Protein AF-A0A2D6E0N7-F1 (afdb_monomer_lite)

Sequence (79 aa):
MIIEKKNKPGRPPVELEWPEGEFTAKQLAETLTGKLSRVSIHSKIKKALDSENPSLEVVRKVKPRVGRPETVYATVEQQ

pLDDT: mean 81.05, std 14.49, range [34.78, 93.81]

Structure (mmCIF, N/CA/C/O backbone):
data_AF-A0A2D6E0N7-F1
#
_entry.id   AF-A0A2D6E0N7-F1
#
loop_
_atom_site.group_PDB
_atom_site.id
_atom_site.type_symbol
_atom_site.label_atom_id
_atom_site.label_alt_id
_atom_site.label_comp_id
_atom_site.label_asym_id
_atom_site.label_entity_id
_atom_site.label_seq_id
_atom_site.pdbx_PDB_ins_code
_atom_site.Cartn_x
_atom_site.Cartn_y
_atom_site.Cartn_z
_atom_site.occupancy
_atom_site.B_iso_or_equiv
_atom_site.auth_seq_id
_atom_site.auth_comp_id
_atom_site.auth_asym_id
_atom_site.auth_atom_id
_atom_site.pdbx_PDB_model_num
ATOM 1 N N . MET A 1 1 ? 19.818 12.983 24.159 1.00 34.78 1 MET A N 1
ATOM 2 C CA . MET A 1 1 ? 20.359 13.309 22.820 1.00 34.78 1 MET A CA 1
ATOM 3 C C . MET A 1 1 ? 19.363 12.815 21.787 1.00 34.78 1 MET A C 1
ATOM 5 O O . MET A 1 1 ? 19.110 11.619 21.745 1.00 34.78 1 MET A O 1
ATOM 9 N N . ILE A 1 2 ? 18.745 13.719 21.027 1.00 44.88 2 ILE A N 1
ATOM 10 C CA . ILE A 1 2 ? 17.820 13.361 19.945 1.00 44.88 2 ILE A CA 1
ATOM 11 C C . ILE A 1 2 ? 18.690 13.046 18.727 1.00 44.88 2 ILE A C 1
ATOM 13 O O . ILE A 1 2 ? 19.423 13.907 18.249 1.00 44.88 2 ILE A O 1
ATOM 17 N N . ILE A 1 3 ? 18.697 11.790 18.284 1.00 50.19 3 ILE A N 1
ATOM 18 C CA . ILE A 1 3 ? 19.491 11.365 17.128 1.00 50.19 3 ILE A CA 1
ATOM 19 C C . ILE A 1 3 ? 18.708 11.752 15.873 1.00 50.19 3 ILE A C 1
ATOM 21 O O . ILE A 1 3 ? 17.856 11.000 15.399 1.00 50.19 3 ILE A O 1
ATOM 25 N N . GLU A 1 4 ? 18.989 12.936 15.335 1.00 52.62 4 GLU A N 1
ATOM 26 C CA . GLU A 1 4 ? 18.543 13.316 13.997 1.00 52.62 4 GLU A CA 1
ATOM 27 C C . GLU A 1 4 ? 19.207 12.384 12.976 1.00 52.62 4 GLU A C 1
ATOM 29 O O . GLU A 1 4 ? 20.419 12.429 12.738 1.00 52.62 4 GLU A O 1
ATOM 34 N N . LYS A 1 5 ? 18.418 11.486 12.376 1.00 53.56 5 LYS A N 1
ATOM 35 C CA . LYS A 1 5 ? 18.877 10.638 11.271 1.00 53.56 5 LYS A CA 1
ATOM 36 C C . LYS A 1 5 ? 19.180 11.529 10.065 1.00 53.56 5 LYS A C 1
ATOM 38 O O . LYS A 1 5 ? 18.300 11.805 9.256 1.00 53.56 5 LYS A O 1
ATOM 43 N N . LYS A 1 6 ? 20.438 11.957 9.925 1.00 53.91 6 LYS A N 1
ATOM 44 C CA . LYS A 1 6 ? 20.952 12.605 8.710 1.00 53.91 6 LYS A CA 1
ATOM 45 C C . LYS A 1 6 ? 20.682 11.692 7.509 1.00 53.91 6 LYS A C 1
ATOM 47 O O . LYS A 1 6 ? 21.278 10.620 7.396 1.00 53.91 6 LYS A O 1
ATOM 52 N N . ASN A 1 7 ? 19.761 12.098 6.633 1.00 57.03 7 ASN A N 1
ATOM 53 C CA . ASN A 1 7 ? 19.513 11.405 5.372 1.00 57.03 7 ASN A CA 1
ATOM 54 C C . ASN A 1 7 ? 20.818 11.381 4.563 1.00 57.03 7 ASN A C 1
ATOM 56 O O . ASN A 1 7 ? 21.447 12.417 4.350 1.00 57.03 7 ASN A O 1
ATOM 60 N N . LYS A 1 8 ? 21.243 10.185 4.141 1.00 59.25 8 LYS A N 1
ATOM 61 C CA . LYS A 1 8 ? 22.381 10.013 3.227 1.00 59.25 8 LYS A CA 1
ATOM 62 C C . LYS A 1 8 ? 22.099 10.773 1.919 1.00 59.25 8 LYS A C 1
ATOM 64 O O . LYS A 1 8 ? 20.937 10.814 1.513 1.00 59.25 8 LYS A O 1
ATOM 69 N N . PRO A 1 9 ? 23.120 11.318 1.231 1.00 48.31 9 PRO A N 1
ATOM 70 C CA . PRO A 1 9 ? 22.930 11.899 -0.094 1.00 48.31 9 PRO A CA 1
ATOM 71 C C . PRO A 1 9 ? 22.328 10.839 -1.028 1.00 48.31 9 PRO A C 1
ATOM 73 O O . PRO A 1 9 ? 22.890 9.763 -1.228 1.00 48.31 9 PRO A O 1
ATOM 76 N N . GLY A 1 10 ? 21.129 11.126 -1.524 1.00 65.12 10 GLY A N 1
ATOM 77 C CA . GLY A 1 10 ? 20.278 10.215 -2.280 1.00 65.12 10 GLY A CA 1
ATOM 78 C C . GLY A 1 10 ? 18.956 10.897 -2.630 1.00 65.12 10 GLY A C 1
ATOM 79 O O . GLY A 1 10 ? 18.674 11.992 -2.143 1.00 65.12 10 GLY A O 1
ATOM 80 N N . ARG A 1 11 ? 18.156 10.272 -3.505 1.00 60.56 11 ARG A N 1
ATOM 81 C CA . ARG A 1 11 ? 16.869 10.823 -3.964 1.00 60.56 11 ARG A CA 1
ATOM 82 C C . ARG A 1 11 ? 16.010 11.226 -2.753 1.00 60.56 11 ARG A C 1
ATOM 84 O O . ARG A 1 11 ? 15.857 10.390 -1.857 1.00 60.56 11 ARG A O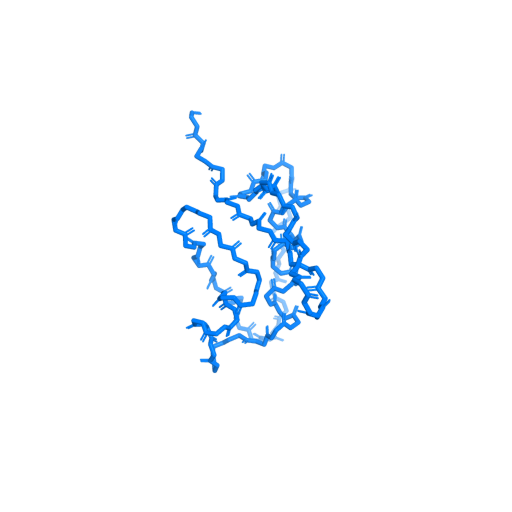 1
ATOM 91 N N . PRO A 1 12 ? 15.454 12.453 -2.718 1.00 65.06 12 PRO A N 1
ATOM 92 C CA . PRO A 1 12 ? 14.639 12.901 -1.598 1.00 65.06 12 PRO A CA 1
ATOM 93 C C . PRO A 1 12 ? 13.500 11.907 -1.324 1.00 65.06 12 PRO A C 1
ATOM 95 O O . PRO A 1 12 ? 12.979 11.300 -2.273 1.00 65.06 12 PRO A O 1
ATOM 98 N N . PRO A 1 13 ? 13.121 11.702 -0.049 1.00 66.88 13 PRO A N 1
ATOM 99 C CA . PRO A 1 13 ? 11.972 10.880 0.293 1.00 66.88 13 PRO A CA 1
ATOM 100 C C . PRO A 1 13 ? 10.743 11.423 -0.435 1.00 66.88 13 PRO A C 1
ATOM 102 O O . PRO A 1 13 ? 10.343 12.559 -0.223 1.00 66.88 13 PRO A O 1
ATOM 105 N N . VAL A 1 14 ? 10.164 10.623 -1.328 1.00 71.31 14 VAL A N 1
ATOM 106 C CA . VAL A 1 14 ? 8.908 10.993 -1.988 1.00 71.31 14 VAL A CA 1
ATOM 107 C C . VAL A 1 14 ? 7.809 10.862 -0.948 1.00 71.31 14 VAL A C 1
ATOM 109 O O . VAL A 1 14 ? 7.581 9.749 -0.470 1.00 71.31 14 VAL A O 1
ATOM 112 N N . GLU A 1 15 ? 7.156 11.951 -0.573 1.00 70.38 15 GLU A N 1
ATOM 113 C CA . GLU A 1 15 ? 5.951 11.891 0.251 1.00 70.38 15 GLU A CA 1
ATOM 114 C C . GLU A 1 15 ? 4.803 11.310 -0.579 1.00 70.38 15 GLU A C 1
ATOM 116 O O . GLU A 1 15 ? 4.711 11.518 -1.789 1.00 70.38 15 GLU A O 1
ATOM 121 N N . LEU A 1 16 ? 4.017 10.445 0.054 1.00 79.62 16 LEU A N 1
ATOM 122 C CA . LEU A 1 16 ? 2.904 9.752 -0.576 1.00 79.62 16 LEU A CA 1
ATOM 123 C C . LEU A 1 16 ? 1.660 10.103 0.220 1.00 79.62 16 LEU A C 1
ATOM 125 O O . LEU A 1 16 ? 1.566 9.717 1.382 1.00 79.62 16 LEU A O 1
ATOM 129 N N . GLU A 1 17 ? 0.736 10.797 -0.425 1.00 83.44 17 GLU A N 1
ATOM 130 C CA . GLU A 1 17 ? -0.606 11.008 0.098 1.00 83.44 17 GLU A CA 1
ATOM 131 C C . GLU A 1 17 ? -1.433 9.748 -0.155 1.00 83.44 17 GLU A C 1
ATOM 133 O O . GLU A 1 17 ? -1.442 9.195 -1.263 1.00 83.44 17 GLU A O 1
ATOM 138 N N . TRP A 1 18 ? -2.072 9.252 0.901 1.00 87.75 18 TRP A N 1
ATOM 139 C CA . TRP A 1 18 ? -2.981 8.122 0.805 1.00 87.75 18 TRP A CA 1
ATOM 140 C C . TRP A 1 18 ? -4.331 8.618 0.286 1.00 87.75 18 TRP A C 1
ATOM 142 O O . TRP A 1 18 ? -4.808 9.643 0.768 1.00 87.75 18 TRP A O 1
ATOM 152 N N . PRO A 1 19 ? -4.943 7.935 -0.693 1.00 86.56 19 PRO A N 1
ATOM 153 C CA . PRO A 1 19 ? -6.270 8.312 -1.149 1.00 86.56 19 PRO A CA 1
ATOM 154 C C . PRO A 1 19 ? -7.289 8.071 -0.032 1.00 86.56 19 PRO A C 1
ATOM 156 O O . PRO A 1 19 ? -7.170 7.108 0.726 1.00 86.56 19 PRO A O 1
ATOM 159 N N . GLU A 1 20 ? -8.289 8.944 0.038 1.00 83.94 20 GLU A N 1
ATOM 160 C CA . GLU A 1 20 ? -9.392 8.808 0.983 1.00 83.94 20 GLU A CA 1
ATOM 161 C C . GLU A 1 20 ? -10.252 7.583 0.635 1.00 83.94 20 GLU A C 1
ATOM 163 O O . GLU A 1 20 ? -10.570 7.328 -0.532 1.00 83.94 20 GLU A O 1
ATOM 168 N N . GLY A 1 21 ? -10.637 6.820 1.660 1.00 86.75 21 GLY A N 1
ATOM 169 C CA . GLY A 1 21 ? -11.486 5.637 1.524 1.00 86.75 21 GLY A CA 1
ATOM 170 C C . GLY A 1 21 ? -10.733 4.344 1.191 1.00 86.75 21 GLY A C 1
ATOM 171 O O . GLY A 1 21 ? -9.563 4.167 1.527 1.00 86.75 21 GLY A O 1
ATOM 172 N N . GLU A 1 22 ? -11.440 3.394 0.571 1.00 91.06 22 GLU A N 1
ATOM 173 C CA . GLU A 1 22 ? -10.904 2.072 0.237 1.00 91.06 22 GLU A CA 1
ATOM 174 C C . GLU A 1 22 ? -10.132 2.080 -1.088 1.00 91.06 22 GLU A C 1
ATOM 176 O O . GLU A 1 22 ? -10.661 2.449 -2.138 1.00 91.06 22 GLU A O 1
ATOM 181 N N . PHE A 1 23 ? -8.903 1.568 -1.073 1.00 91.25 23 PHE A N 1
ATOM 182 C CA . PHE A 1 23 ? -8.073 1.449 -2.267 1.00 91.25 23 PHE A CA 1
ATOM 183 C C . PHE A 1 23 ? -7.237 0.170 -2.277 1.00 91.25 23 PHE A C 1
ATOM 185 O O . PHE A 1 23 ? -6.892 -0.414 -1.252 1.00 91.25 23 PHE A O 1
ATOM 192 N N . THR A 1 24 ? -6.853 -0.271 -3.471 1.00 92.19 24 THR A N 1
ATOM 193 C CA . THR A 1 24 ? -5.913 -1.384 -3.653 1.00 92.19 24 THR A CA 1
ATOM 194 C C . THR A 1 24 ? -4.514 -0.877 -3.989 1.00 92.19 24 THR A C 1
ATOM 196 O O . THR A 1 24 ? -4.333 0.186 -4.587 1.00 92.19 24 THR A O 1
ATOM 199 N N . ALA A 1 25 ? -3.491 -1.686 -3.695 1.00 90.38 25 ALA A N 1
ATOM 200 C CA . ALA A 1 25 ? -2.120 -1.386 -4.127 1.00 90.38 25 ALA A CA 1
ATOM 201 C C . ALA A 1 25 ? -2.002 -1.239 -5.657 1.00 90.38 25 ALA A C 1
ATOM 203 O O . ALA A 1 25 ? -1.136 -0.517 -6.149 1.00 90.38 25 ALA A O 1
ATOM 204 N N . LYS A 1 26 ? -2.874 -1.925 -6.409 1.00 89.31 26 LYS A N 1
ATOM 205 C CA . LYS A 1 26 ? -2.944 -1.842 -7.867 1.00 89.31 26 LYS A CA 1
ATOM 206 C C . LYS A 1 26 ? -3.476 -0.485 -8.323 1.00 89.31 26 LYS A C 1
ATOM 208 O O . LYS A 1 26 ? -2.788 0.172 -9.095 1.00 89.31 26 LYS A O 1
ATOM 213 N N . GLN A 1 27 ? -4.627 -0.053 -7.805 1.00 89.06 27 GLN A N 1
ATOM 214 C CA . GLN A 1 27 ? -5.189 1.270 -8.104 1.00 89.06 27 GLN A CA 1
ATOM 215 C C . GLN A 1 27 ? -4.198 2.379 -7.753 1.00 89.06 27 GLN A C 1
ATOM 217 O O . GLN A 1 27 ? -3.947 3.264 -8.560 1.00 89.06 27 GLN A O 1
ATOM 222 N N . LEU A 1 28 ? -3.550 2.283 -6.590 1.00 89.44 28 LEU A N 1
ATOM 223 C CA . LEU A 1 28 ? -2.547 3.260 -6.178 1.00 89.44 28 LEU A CA 1
ATOM 224 C C . LEU A 1 28 ? -1.342 3.295 -7.134 1.00 89.44 28 LEU A C 1
ATOM 226 O O . LEU A 1 28 ? -0.821 4.365 -7.444 1.00 89.44 28 LEU A O 1
ATOM 230 N N . ALA A 1 29 ? -0.910 2.133 -7.632 1.00 88.94 29 ALA A N 1
ATOM 231 C CA . ALA A 1 29 ? 0.152 2.048 -8.628 1.00 88.94 29 ALA A CA 1
ATOM 232 C C . ALA A 1 29 ? -0.242 2.627 -9.985 1.00 88.94 29 ALA A C 1
ATOM 234 O O . ALA A 1 29 ? 0.607 3.228 -10.637 1.00 88.94 29 ALA A O 1
ATOM 235 N N . GLU A 1 30 ? -1.499 2.473 -10.391 1.00 88.75 30 GLU A N 1
ATOM 236 C CA . GLU A 1 30 ? -2.033 3.062 -11.619 1.00 88.75 30 GLU A CA 1
ATOM 237 C C . GLU A 1 30 ? -2.122 4.592 -11.496 1.00 88.75 30 GLU A C 1
ATOM 239 O O . GLU A 1 30 ? -1.604 5.301 -12.359 1.00 88.75 30 GLU A O 1
ATOM 244 N N . THR A 1 31 ? -2.643 5.112 -10.382 1.00 86.00 31 THR A N 1
ATOM 245 C CA . THR A 1 31 ? -2.737 6.560 -10.114 1.00 86.00 31 THR A CA 1
ATOM 246 C C . THR A 1 31 ? -1.367 7.237 -10.015 1.00 86.00 31 THR A C 1
ATOM 248 O O . THR A 1 31 ? -1.194 8.379 -10.437 1.00 86.00 31 THR A O 1
ATOM 251 N N . LEU A 1 32 ? -0.361 6.540 -9.480 1.00 84.00 32 LEU A N 1
ATOM 252 C CA . LEU A 1 32 ? 0.998 7.066 -9.291 1.00 84.00 32 LEU A CA 1
ATOM 253 C C .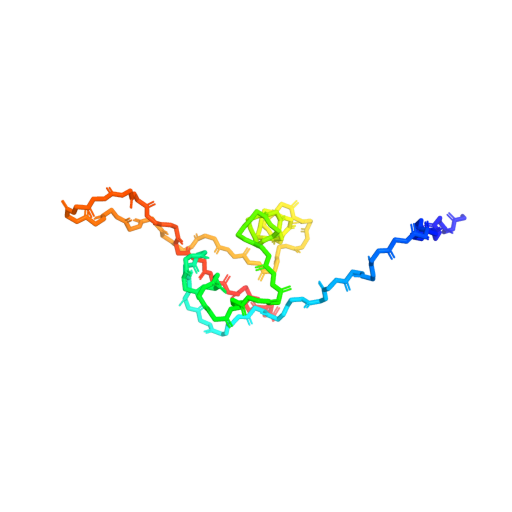 LEU A 1 32 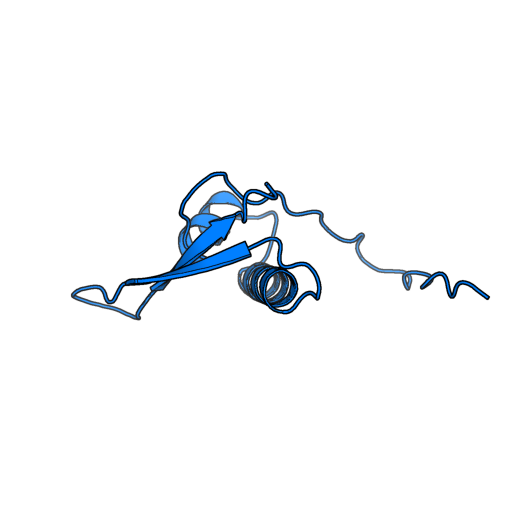? 1.977 6.610 -10.373 1.00 84.00 32 LEU A C 1
ATOM 255 O O . LEU A 1 32 ? 3.199 6.688 -10.177 1.00 84.00 32 LEU A O 1
ATOM 259 N N . THR A 1 33 ? 1.456 6.147 -11.511 1.00 80.38 33 THR A N 1
ATOM 260 C CA . THR A 1 33 ? 2.269 5.723 -12.653 1.00 80.38 33 THR A CA 1
ATOM 261 C C . THR A 1 33 ? 3.250 6.837 -13.031 1.00 80.38 33 THR A C 1
ATOM 263 O O . THR A 1 33 ? 2.878 7.996 -13.190 1.00 80.38 33 THR A O 1
ATOM 266 N N . GLY A 1 34 ? 4.538 6.501 -13.120 1.00 78.50 34 GLY A N 1
ATOM 267 C CA . GLY A 1 34 ? 5.614 7.452 -13.430 1.00 78.50 34 GLY A CA 1
ATOM 268 C C . GLY A 1 34 ? 6.175 8.229 -12.230 1.00 78.50 34 GLY A C 1
ATOM 269 O O . GLY A 1 34 ? 7.325 8.663 -12.287 1.00 78.50 34 GLY A O 1
ATOM 270 N N . LYS A 1 35 ? 5.440 8.340 -11.112 1.00 80.88 35 LYS A N 1
ATOM 271 C CA . LYS A 1 35 ? 5.931 8.973 -9.870 1.00 80.88 35 LYS A CA 1
ATOM 272 C C . LYS A 1 35 ? 6.618 7.970 -8.944 1.00 80.88 35 LYS A C 1
ATOM 274 O O . LYS A 1 35 ? 7.686 8.253 -8.399 1.00 80.88 35 LYS A O 1
ATOM 279 N N . LEU A 1 36 ? 6.025 6.786 -8.776 1.00 83.50 36 LEU A N 1
ATOM 280 C CA . LEU A 1 36 ? 6.539 5.730 -7.904 1.00 83.50 36 LEU A CA 1
ATOM 281 C C . LEU A 1 36 ? 6.513 4.367 -8.592 1.00 83.50 36 LEU A C 1
ATOM 283 O O . LEU A 1 36 ? 5.606 4.035 -9.348 1.00 83.50 36 LEU A O 1
ATOM 287 N N . SER A 1 37 ? 7.523 3.549 -8.295 1.00 88.19 37 SER A N 1
ATOM 288 C CA . SER A 1 37 ? 7.527 2.154 -8.731 1.00 88.19 37 SER A CA 1
ATOM 289 C C . SER A 1 37 ? 6.553 1.326 -7.890 1.00 88.19 37 SER A C 1
ATOM 291 O O . SER A 1 37 ? 6.345 1.607 -6.706 1.00 88.19 37 SER A O 1
ATOM 293 N N . ARG A 1 38 ? 6.033 0.234 -8.462 1.00 87.88 38 ARG A N 1
ATOM 294 C CA . ARG A 1 38 ? 5.177 -0.730 -7.743 1.00 87.88 38 ARG A CA 1
ATOM 295 C C . ARG A 1 38 ? 5.836 -1.229 -6.452 1.00 87.88 38 ARG A C 1
ATOM 297 O O . ARG A 1 38 ? 5.188 -1.308 -5.414 1.00 87.88 38 ARG A O 1
ATOM 304 N N . VAL A 1 39 ? 7.140 -1.509 -6.492 1.00 89.56 39 VAL A N 1
ATOM 305 C CA . VAL A 1 39 ? 7.909 -1.980 -5.326 1.00 89.56 39 VAL A CA 1
ATOM 306 C C . VAL A 1 39 ? 7.975 -0.912 -4.233 1.00 89.56 39 VAL A C 1
ATOM 308 O O . VAL A 1 39 ? 7.810 -1.213 -3.048 1.00 89.56 39 VAL A O 1
ATOM 311 N N . SER A 1 40 ? 8.178 0.348 -4.625 1.00 88.44 40 SER A N 1
ATOM 312 C CA . SER A 1 40 ? 8.189 1.480 -3.696 1.00 88.44 40 SER A CA 1
ATOM 313 C C . SER A 1 40 ? 6.831 1.660 -3.021 1.00 88.44 40 SER A C 1
ATOM 315 O O . SER A 1 40 ? 6.790 1.904 -1.819 1.00 88.44 40 SER A O 1
ATOM 317 N N . ILE A 1 41 ? 5.735 1.484 -3.763 1.00 90.25 41 ILE A N 1
ATOM 318 C CA . ILE A 1 41 ? 4.370 1.546 -3.225 1.00 90.25 41 ILE A CA 1
ATOM 319 C C . ILE A 1 41 ? 4.151 0.444 -2.188 1.00 90.25 41 ILE A C 1
ATOM 321 O O . ILE A 1 41 ? 3.782 0.749 -1.060 1.00 90.25 41 ILE A O 1
ATOM 325 N N . HIS A 1 42 ? 4.473 -0.813 -2.505 1.00 91.19 42 HIS A N 1
ATOM 326 C CA . HIS A 1 42 ? 4.348 -1.910 -1.537 1.00 91.19 42 HIS A CA 1
ATOM 327 C C . HIS A 1 42 ? 5.198 -1.688 -0.281 1.00 91.19 42 HIS A C 1
ATOM 329 O O . HIS A 1 42 ? 4.748 -1.961 0.829 1.00 91.19 42 HIS A O 1
ATOM 335 N N . SER A 1 43 ? 6.408 -1.149 -0.445 1.00 90.38 43 SER A N 1
ATOM 336 C CA . SER A 1 43 ? 7.285 -0.818 0.682 1.00 90.38 43 SER A CA 1
ATOM 337 C C . SER A 1 43 ? 6.709 0.300 1.554 1.00 90.38 43 SER A C 1
ATOM 339 O O . SER A 1 43 ? 6.854 0.261 2.772 1.00 90.38 43 SER A O 1
ATOM 341 N N . LYS A 1 44 ? 6.051 1.295 0.949 1.00 89.38 44 LYS A N 1
ATOM 342 C CA . LYS A 1 44 ? 5.375 2.384 1.665 1.00 89.38 44 LYS A CA 1
ATOM 343 C C . LYS A 1 44 ? 4.125 1.901 2.391 1.00 89.38 44 LYS A C 1
ATOM 345 O O . LYS A 1 44 ? 3.980 2.221 3.561 1.00 89.38 44 LYS A O 1
ATOM 350 N N . ILE A 1 45 ? 3.293 1.088 1.737 1.00 91.50 45 ILE A N 1
ATOM 351 C CA . ILE A 1 45 ? 2.107 0.479 2.358 1.00 91.50 45 ILE A CA 1
ATOM 352 C C . ILE A 1 45 ? 2.533 -0.350 3.568 1.00 91.50 45 ILE A C 1
ATOM 354 O O . ILE A 1 45 ? 2.006 -0.159 4.654 1.00 91.50 45 ILE A O 1
ATOM 358 N N . LYS A 1 46 ? 3.548 -1.212 3.412 1.00 90.94 46 LYS A N 1
ATOM 359 C CA . LYS A 1 46 ? 4.070 -2.011 4.525 1.00 90.94 46 LYS A CA 1
ATOM 360 C C . LYS A 1 46 ? 4.520 -1.132 5.694 1.00 90.94 46 LYS A C 1
ATOM 362 O O . LYS A 1 46 ? 4.149 -1.398 6.825 1.00 90.94 46 LYS A O 1
ATOM 367 N N . LYS A 1 47 ? 5.276 -0.063 5.424 1.00 89.25 47 LYS A N 1
ATOM 368 C CA . LYS A 1 47 ? 5.710 0.876 6.471 1.00 89.25 47 LYS A CA 1
ATOM 369 C C . LYS A 1 47 ? 4.550 1.583 7.172 1.00 89.25 47 LYS A C 1
ATOM 371 O O . LYS A 1 47 ? 4.680 1.844 8.356 1.00 89.25 47 LYS A O 1
ATOM 376 N N . ALA A 1 48 ? 3.479 1.909 6.452 1.00 88.25 48 ALA A N 1
ATOM 377 C CA . ALA A 1 48 ? 2.305 2.572 7.017 1.00 88.25 48 ALA A CA 1
ATOM 378 C C . ALA A 1 48 ? 1.384 1.628 7.807 1.00 88.25 48 ALA A C 1
ATOM 380 O O . ALA A 1 48 ? 0.582 2.110 8.598 1.00 88.25 48 ALA A O 1
ATOM 381 N N . LEU A 1 49 ? 1.499 0.314 7.589 1.00 90.25 49 LEU A N 1
ATOM 382 C CA . LEU A 1 49 ? 0.817 -0.722 8.370 1.00 90.25 49 LEU A CA 1
ATOM 383 C C . LEU A 1 49 ? 1.630 -1.143 9.602 1.00 90.25 49 LEU A C 1
ATOM 385 O O . LEU A 1 49 ? 1.062 -1.361 10.662 1.00 90.25 49 LEU A O 1
ATOM 389 N N . ASP A 1 50 ? 2.952 -1.271 9.450 1.00 89.12 50 ASP A N 1
ATOM 390 C CA . ASP A 1 50 ? 3.862 -1.757 10.498 1.00 89.12 50 ASP A CA 1
ATOM 391 C C . ASP A 1 50 ? 4.352 -0.631 11.442 1.00 89.12 50 ASP A C 1
ATOM 393 O O . ASP A 1 50 ? 5.179 -0.884 12.321 1.00 89.12 50 ASP A O 1
ATOM 397 N N . SER A 1 51 ? 3.932 0.625 11.244 1.00 84.56 51 SER A N 1
ATOM 398 C CA . SER A 1 51 ? 4.318 1.736 12.123 1.00 84.56 51 SER A CA 1
ATOM 399 C C . SER A 1 51 ? 3.586 1.680 13.464 1.00 84.56 51 SER A C 1
ATOM 401 O O . SER A 1 51 ? 2.448 1.237 13.538 1.00 84.56 51 SER A O 1
ATOM 403 N N . GLU A 1 52 ? 4.233 2.175 14.525 1.00 82.06 52 GLU A N 1
ATOM 404 C CA . GLU A 1 52 ? 3.662 2.231 15.885 1.00 82.06 52 GLU A CA 1
ATOM 405 C C . GLU A 1 52 ? 2.321 2.984 15.925 1.00 82.06 52 GLU A C 1
ATOM 407 O O . GLU A 1 52 ? 1.400 2.570 16.618 1.00 82.06 52 GLU A 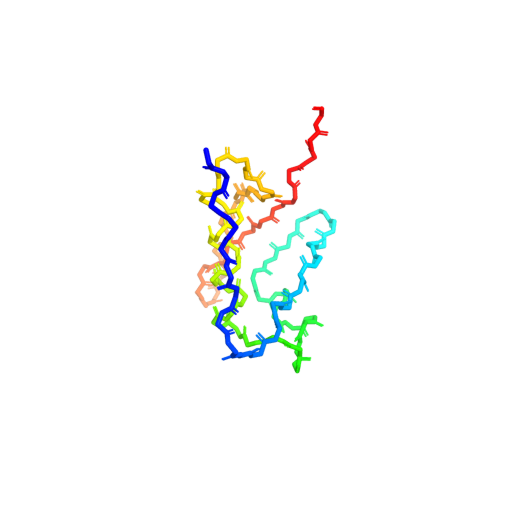O 1
ATOM 412 N N . ASN A 1 53 ? 2.196 4.021 15.091 1.00 83.81 53 ASN A N 1
ATOM 413 C CA . ASN A 1 53 ? 0.931 4.655 14.735 1.00 83.81 53 ASN A CA 1
ATOM 414 C C . ASN A 1 53 ? 0.635 4.339 13.259 1.00 83.81 53 ASN A C 1
ATOM 416 O O . ASN A 1 53 ? 1.216 4.991 12.379 1.00 83.81 53 ASN A O 1
ATOM 420 N N . PRO A 1 54 ? -0.170 3.310 12.950 1.00 85.12 54 PRO A N 1
ATOM 421 C CA . PRO A 1 54 ? -0.479 2.941 11.575 1.00 85.12 54 PRO A CA 1
ATOM 422 C C . PRO A 1 54 ? -1.347 4.016 10.913 1.00 85.12 54 PRO A C 1
ATOM 424 O O . PRO A 1 54 ? -2.360 4.441 11.459 1.00 85.12 54 PRO A O 1
ATOM 427 N N . SER A 1 55 ? -0.938 4.471 9.727 1.00 86.44 55 SER A N 1
ATOM 428 C CA . SER A 1 55 ? -1.728 5.418 8.915 1.00 86.44 55 SER A CA 1
ATOM 429 C C . SER A 1 55 ? -2.714 4.705 7.991 1.00 86.44 55 SER A C 1
ATOM 431 O O . SER A 1 55 ? -3.600 5.337 7.420 1.00 86.44 55 SER A O 1
ATOM 433 N N . LEU A 1 56 ? -2.533 3.397 7.809 1.00 90.88 56 LEU A N 1
ATOM 434 C CA . LEU A 1 56 ? -3.384 2.545 6.994 1.00 90.88 56 LEU A CA 1
ATOM 435 C C . LEU A 1 56 ? -3.849 1.338 7.796 1.00 90.88 56 LEU A C 1
ATOM 437 O O . LEU A 1 56 ? -3.150 0.869 8.690 1.00 90.88 56 LEU A O 1
ATOM 441 N N . GLU A 1 57 ? -4.972 0.773 7.381 1.00 91.81 57 GLU A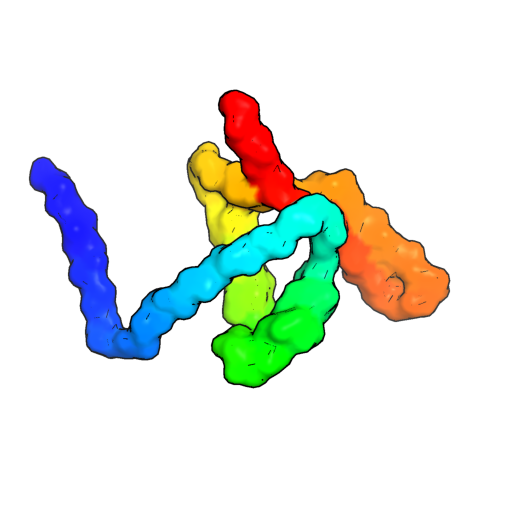 N 1
ATOM 442 C CA . GLU A 1 57 ? -5.448 -0.523 7.839 1.00 91.81 57 GLU A CA 1
ATOM 443 C C . GLU A 1 57 ? -5.798 -1.441 6.666 1.00 91.81 57 GLU A C 1
ATOM 445 O O . GLU A 1 57 ? -6.032 -1.004 5.536 1.00 91.81 57 GLU A O 1
ATOM 450 N N . VAL A 1 58 ? -5.803 -2.749 6.930 1.00 92.56 58 VAL A N 1
ATOM 451 C CA . VAL A 1 58 ? -6.276 -3.750 5.970 1.00 92.56 58 VAL A CA 1
ATOM 452 C C . VAL A 1 58 ? -7.758 -3.979 6.212 1.00 92.56 58 VAL A C 1
ATOM 454 O O . VAL A 1 58 ? -8.127 -4.649 7.172 1.00 92.56 58 VAL A O 1
ATOM 457 N N . VAL A 1 59 ? -8.593 -3.495 5.296 1.00 91.62 59 VAL A N 1
ATOM 458 C CA . VAL A 1 59 ? -10.050 -3.651 5.390 1.00 91.62 59 VAL A CA 1
ATOM 459 C C . VAL A 1 59 ? -10.459 -5.073 5.019 1.00 91.62 59 VAL A C 1
ATOM 461 O O . VAL A 1 59 ? -11.194 -5.746 5.738 1.00 91.62 59 VAL A O 1
ATOM 464 N N . ARG A 1 60 ? -9.992 -5.556 3.861 1.00 91.12 60 ARG A N 1
ATOM 465 C CA . ARG A 1 60 ? -10.381 -6.870 3.330 1.00 91.12 60 AR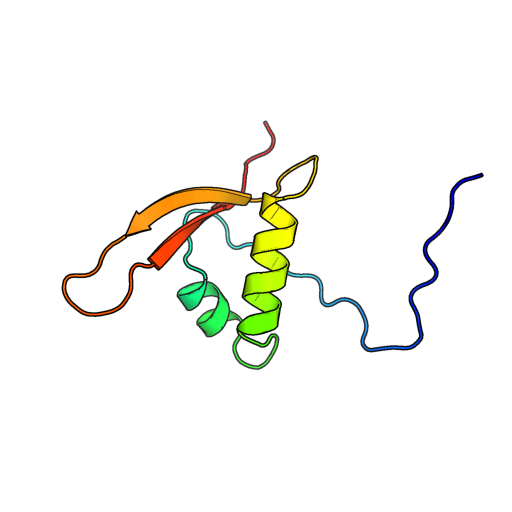G A CA 1
ATOM 466 C C . ARG A 1 60 ? -9.421 -7.389 2.273 1.00 91.12 60 ARG A C 1
ATOM 468 O O . ARG A 1 60 ? -8.627 -6.654 1.690 1.00 91.12 60 ARG A O 1
ATOM 475 N N . LYS A 1 61 ? -9.537 -8.684 1.982 1.00 92.00 61 LYS A N 1
ATOM 476 C CA . LYS A 1 61 ? -8.894 -9.326 0.831 1.00 92.00 61 LYS A CA 1
ATOM 477 C C . LYS A 1 61 ? -9.964 -9.739 -0.167 1.00 92.00 61 LYS A C 1
ATOM 479 O O . LYS A 1 61 ? -10.863 -10.506 0.166 1.00 92.00 61 LYS A O 1
ATOM 484 N N . VAL A 1 62 ? -9.854 -9.244 -1.391 1.00 91.44 62 VAL A N 1
ATOM 485 C CA . VAL A 1 62 ? -10.760 -9.556 -2.492 1.00 91.44 62 VAL A CA 1
ATOM 486 C C . VAL A 1 62 ? -10.114 -10.638 -3.343 1.00 91.44 62 VAL A C 1
ATOM 488 O O . VAL A 1 62 ? -9.011 -10.468 -3.860 1.00 91.44 62 VAL A O 1
ATOM 491 N N . LYS A 1 63 ? -10.788 -11.779 -3.491 1.00 91.06 63 LYS A N 1
ATOM 492 C CA . LYS A 1 63 ? -10.362 -12.840 -4.407 1.00 91.06 63 LYS A CA 1
ATOM 493 C C . LYS A 1 63 ? -11.177 -12.721 -5.699 1.00 91.06 63 LYS A C 1
ATOM 495 O O . LYS A 1 63 ? -12.353 -13.082 -5.684 1.00 91.06 63 LYS A O 1
ATOM 500 N N . PRO A 1 64 ? -10.600 -12.215 -6.801 1.00 86.06 64 PRO A N 1
ATOM 501 C CA . PRO A 1 64 ? -11.324 -12.127 -8.060 1.00 86.06 64 PRO A CA 1
ATOM 502 C C . PRO A 1 64 ? -11.592 -13.526 -8.630 1.00 86.06 64 PRO A C 1
ATOM 504 O O . PRO A 1 64 ? -10.892 -14.492 -8.317 1.00 86.06 64 PRO A O 1
ATOM 507 N N . ARG A 1 65 ? -12.597 -13.628 -9.510 1.00 87.50 65 ARG A N 1
ATOM 508 C CA . ARG A 1 65 ? -12.949 -14.879 -10.210 1.00 87.50 65 ARG A CA 1
ATOM 509 C C . ARG A 1 65 ? -11.788 -15.422 -11.056 1.00 87.50 65 ARG A C 1
ATOM 511 O O . ARG A 1 65 ? -11.675 -16.631 -11.228 1.00 87.50 65 ARG A O 1
ATOM 518 N N . VAL A 1 66 ? -10.930 -14.535 -11.559 1.00 87.88 66 VAL A N 1
ATOM 519 C CA . VAL A 1 66 ? -9.707 -14.852 -12.307 1.00 87.88 66 VAL A CA 1
ATOM 520 C C . VAL A 1 66 ? -8.589 -13.927 -11.821 1.00 87.88 66 VAL A C 1
ATOM 522 O O . VAL A 1 66 ? -8.813 -12.729 -11.667 1.00 87.88 66 VAL A O 1
ATOM 525 N N . GLY A 1 67 ? -7.387 -14.467 -11.601 1.00 85.31 67 GLY A N 1
ATOM 526 C CA . GLY A 1 67 ? -6.206 -13.694 -11.202 1.00 85.31 67 GLY A CA 1
ATOM 527 C C . GLY A 1 67 ? -5.790 -13.881 -9.741 1.00 85.31 67 GLY A C 1
ATOM 528 O O . GLY A 1 67 ? -6.198 -14.829 -9.069 1.00 85.31 67 GLY A O 1
ATOM 529 N N . ARG A 1 68 ? -4.907 -12.995 -9.262 1.00 87.00 68 ARG A N 1
ATOM 530 C CA . ARG A 1 68 ? -4.386 -13.036 -7.888 1.00 87.00 68 ARG A CA 1
ATOM 531 C C . ARG A 1 68 ? -5.318 -12.280 -6.933 1.00 87.00 68 ARG A C 1
ATOM 533 O O . ARG A 1 68 ? -5.920 -11.299 -7.355 1.00 87.00 68 ARG A O 1
ATOM 540 N N . PRO A 1 69 ? -5.417 -12.701 -5.660 1.00 89.62 69 PRO A N 1
ATOM 541 C CA . PRO A 1 69 ? -6.103 -11.923 -4.639 1.00 89.62 69 PRO A CA 1
ATOM 542 C C . PRO A 1 69 ? -5.504 -10.523 -4.503 1.00 89.62 69 PRO A C 1
ATOM 544 O O . PRO A 1 69 ? -4.284 -10.354 -4.571 1.00 89.62 69 PRO A O 1
ATOM 547 N N . GLU A 1 70 ? -6.367 -9.549 -4.260 1.00 92.00 70 GLU A N 1
ATOM 548 C CA . GLU A 1 70 ? -6.004 -8.160 -4.017 1.00 92.00 70 GLU A CA 1
ATOM 549 C C . GLU A 1 70 ? -6.337 -7.793 -2.570 1.00 92.00 70 GLU A C 1
ATOM 551 O O . GLU A 1 70 ? -7.348 -8.222 -2.014 1.00 92.00 70 GLU A O 1
ATOM 556 N N . THR A 1 71 ? -5.462 -7.016 -1.941 1.00 93.56 71 THR A N 1
ATOM 557 C CA . THR A 1 71 ? -5.701 -6.479 -0.600 1.00 93.56 71 THR A CA 1
ATOM 558 C C . THR A 1 71 ? -6.244 -5.066 -0.737 1.00 93.56 71 THR A C 1
ATOM 560 O O . THR A 1 71 ? -5.669 -4.255 -1.471 1.00 93.56 71 THR A O 1
ATOM 563 N N . VAL A 1 72 ? -7.337 -4.800 -0.031 1.00 93.06 72 VAL A N 1
ATOM 564 C CA . VAL A 1 72 ? -7.948 -3.481 0.094 1.00 93.06 72 VAL A CA 1
ATOM 565 C C . VAL A 1 72 ? -7.459 -2.853 1.391 1.00 93.06 72 VAL A C 1
ATOM 567 O O . VAL A 1 72 ? -7.511 -3.480 2.454 1.00 93.06 72 VAL A O 1
ATOM 570 N N . TYR A 1 73 ? -6.973 -1.629 1.267 1.00 93.81 73 TYR A N 1
ATOM 571 C CA . TYR A 1 73 ? -6.476 -0.790 2.341 1.00 93.81 73 TYR A CA 1
ATOM 572 C C . TYR A 1 73 ? -7.393 0.420 2.501 1.00 93.81 73 TYR A C 1
ATOM 574 O O . TYR A 1 73 ? -8.022 0.835 1.530 1.00 93.81 73 TYR A O 1
ATOM 582 N N . ALA A 1 74 ? -7.440 0.984 3.700 1.00 91.88 74 ALA A N 1
ATOM 583 C CA . ALA A 1 74 ? -8.067 2.273 3.959 1.00 91.88 74 ALA A CA 1
ATOM 584 C C . ALA A 1 74 ? -7.173 3.116 4.867 1.00 91.88 74 ALA A C 1
ATOM 586 O O . ALA A 1 74 ? -6.337 2.580 5.599 1.00 91.88 74 ALA A O 1
ATOM 587 N N . THR A 1 75 ? -7.324 4.434 4.784 1.00 91.56 75 THR A N 1
ATOM 588 C CA . THR A 1 75 ? -6.723 5.373 5.732 1.00 91.56 75 THR A CA 1
ATOM 589 C C . THR A 1 75 ? -7.402 5.248 7.083 1.00 91.56 75 THR A C 1
ATOM 591 O O . THR A 1 75 ? -8.627 5.302 7.157 1.00 91.56 75 THR A O 1
ATOM 594 N N . VAL A 1 76 ? -6.608 5.116 8.144 1.00 84.50 76 VAL A N 1
ATOM 595 C CA . VAL A 1 76 ? -7.136 5.170 9.508 1.00 84.50 76 VAL A CA 1
ATOM 596 C C . VAL A 1 76 ? -7.506 6.626 9.775 1.00 84.50 76 VAL A C 1
ATOM 598 O O . VAL A 1 76 ? -6.619 7.475 9.873 1.00 84.50 76 VAL A O 1
ATOM 601 N N . GLU A 1 77 ? -8.800 6.936 9.853 1.00 68.69 77 GLU A N 1
ATOM 602 C CA . GLU A 1 77 ? -9.237 8.201 10.443 1.00 68.69 77 GLU A CA 1
ATOM 603 C C . GLU A 1 77 ? -8.787 8.182 11.904 1.00 68.69 77 GLU A C 1
ATOM 605 O O . GLU A 1 77 ? -9.305 7.421 12.721 1.00 68.69 77 GLU A O 1
ATOM 610 N N . GLN A 1 78 ? -7.759 8.967 12.223 1.00 54.94 78 GLN A N 1
ATOM 611 C CA . GLN A 1 78 ? -7.409 9.234 13.610 1.00 54.94 78 GLN A CA 1
ATOM 612 C C . GLN A 1 78 ? -8.572 10.026 14.219 1.00 54.94 78 GLN A C 1
ATOM 614 O O . GLN A 1 78 ? -8.696 11.223 13.965 1.00 54.94 78 GLN A O 1
ATOM 619 N N . GLN A 1 79 ? -9.453 9.327 14.939 1.00 40.94 79 GLN A N 1
ATOM 620 C CA . GLN A 1 79 ? -10.440 9.938 15.832 1.00 40.94 79 GLN A CA 1
ATOM 621 C C . GLN A 1 79 ? -9.753 10.620 17.014 1.00 40.94 79 GLN A C 1
ATOM 623 O O . GLN A 1 79 ? -8.748 10.061 17.517 1.00 40.94 79 GLN A O 1
#

Secondary structure (DSSP, 8-state):
------PPSSSPP---PPPSSEEEHHHHHHHTTTTS-HHHHHHHHHHHHSSSS-SEEEEEEE--SSS--EEEEEE----

Radius of gyration: 14.85 Å; chains: 1; bounding box: 36×28×36 Å

Foldseek 3Di:
DDDDPDDDPDDPPDDDDDDADKDWLVVSCVVCPPPDDSVRSVVVQVCLCPDPNRQKDFPDWADDPDDDIITIMHGPPPD